Protein AF-A0A7X7GDT0-F1 (afdb_monomer_lite)

pLDDT: mean 80.82, std 12.81, range [45.88, 95.56]

Structure (mmCIF, N/CA/C/O backbone):
data_AF-A0A7X7GDT0-F1
#
_entry.id   AF-A0A7X7GDT0-F1
#
loop_
_atom_site.group_PDB
_atom_site.id
_atom_site.type_symbol
_atom_site.label_atom_id
_atom_site.label_alt_id
_atom_site.label_comp_id
_atom_site.label_asym_id
_atom_site.label_entity_id
_atom_site.label_seq_id
_atom_site.pdbx_PDB_ins_code
_atom_site.Cartn_x
_atom_site.Cartn_y
_atom_site.Cartn_z
_atom_site.occupancy
_atom_site.B_iso_or_equiv
_atom_site.auth_seq_id
_atom_site.auth_comp_id
_atom_site.auth_asym_id
_atom_site.auth_atom_id
_atom_site.pdbx_PDB_model_num
ATOM 1 N N . VAL A 1 1 ? -0.850 -17.687 -7.954 1.00 86.62 1 VAL A N 1
ATOM 2 C CA . VAL A 1 1 ? -0.469 -16.925 -6.737 1.00 86.62 1 VAL A CA 1
ATOM 3 C C . VAL A 1 1 ? -1.340 -15.689 -6.534 1.00 86.62 1 VAL A C 1
ATOM 5 O O . VAL A 1 1 ? -2.050 -15.657 -5.541 1.00 86.62 1 VAL A O 1
ATOM 8 N N . ILE A 1 2 ? -1.370 -14.729 -7.472 1.00 87.56 2 ILE A N 1
ATOM 9 C CA . ILE A 1 2 ? -2.139 -13.470 -7.330 1.00 87.56 2 ILE A CA 1
ATOM 10 C C . ILE A 1 2 ? -3.612 -13.713 -6.968 1.00 87.56 2 ILE A C 1
ATOM 12 O O . ILE A 1 2 ? -4.081 -13.168 -5.977 1.00 87.56 2 ILE A O 1
ATOM 16 N N . VAL A 1 3 ? -4.317 -14.586 -7.699 1.00 90.62 3 VAL A N 1
ATOM 17 C CA . VAL A 1 3 ? -5.735 -14.896 -7.420 1.00 90.62 3 VAL A CA 1
ATOM 18 C C . VAL A 1 3 ? -5.930 -15.427 -5.996 1.00 90.62 3 VAL A C 1
ATOM 20 O O . VAL A 1 3 ? -6.799 -14.948 -5.282 1.00 90.62 3 VAL A O 1
ATOM 23 N N . ILE A 1 4 ? -5.075 -16.353 -5.549 1.00 92.56 4 ILE A N 1
ATOM 24 C CA . ILE A 1 4 ? -5.137 -16.939 -4.200 1.00 92.56 4 ILE A CA 1
ATOM 25 C C . ILE A 1 4 ? -4.948 -15.855 -3.133 1.00 92.56 4 ILE A C 1
ATOM 27 O O . ILE A 1 4 ? -5.732 -15.780 -2.190 1.00 92.56 4 ILE A O 1
ATOM 31 N N . VAL A 1 5 ? -3.939 -14.993 -3.301 1.00 90.94 5 VAL A N 1
ATOM 32 C CA . VAL A 1 5 ? -3.661 -13.884 -2.376 1.00 90.94 5 VAL A CA 1
ATOM 33 C C . VAL A 1 5 ? -4.836 -12.907 -2.340 1.00 90.94 5 VAL A C 1
ATOM 35 O O . VAL A 1 5 ? -5.296 -12.551 -1.259 1.00 90.94 5 VAL A O 1
ATOM 38 N N . VAL A 1 6 ? -5.378 -12.521 -3.498 1.00 89.31 6 VAL A N 1
ATOM 39 C CA . VAL A 1 6 ? -6.534 -11.616 -3.588 1.00 89.31 6 VAL A CA 1
ATOM 40 C C . VAL A 1 6 ? -7.756 -12.214 -2.890 1.00 89.31 6 VAL A C 1
ATOM 42 O O . VAL A 1 6 ? -8.379 -11.534 -2.074 1.00 89.31 6 VAL A O 1
ATOM 45 N N . THR A 1 7 ? -8.080 -13.485 -3.138 1.00 90.38 7 THR A N 1
ATOM 46 C CA . THR A 1 7 ? -9.208 -14.163 -2.481 1.00 90.38 7 THR A CA 1
ATOM 47 C C . THR A 1 7 ? -9.008 -14.261 -0.968 1.00 90.38 7 THR A C 1
ATOM 49 O O . THR A 1 7 ? -9.941 -13.989 -0.209 1.00 90.38 7 THR A O 1
ATOM 52 N N . LEU A 1 8 ? -7.797 -14.596 -0.513 1.00 90.75 8 LEU A N 1
ATOM 53 C CA . LEU A 1 8 ? -7.464 -14.667 0.910 1.00 90.75 8 LEU A CA 1
ATOM 54 C C . LEU A 1 8 ? -7.631 -13.302 1.590 1.00 90.75 8 LEU A C 1
ATOM 56 O O . LEU A 1 8 ? -8.278 -13.206 2.634 1.00 90.75 8 LEU A O 1
ATOM 60 N N . VAL A 1 9 ? -7.108 -12.241 0.972 1.00 88.94 9 VAL A N 1
ATOM 61 C CA . VAL A 1 9 ? -7.220 -10.868 1.480 1.00 88.94 9 VAL A CA 1
ATOM 62 C C . VAL A 1 9 ? -8.678 -10.420 1.516 1.00 88.94 9 VAL A C 1
ATOM 64 O O . VAL A 1 9 ? -9.118 -9.889 2.533 1.00 88.94 9 VAL A O 1
ATOM 67 N N . MET A 1 10 ? -9.464 -10.681 0.468 1.00 88.25 10 MET A N 1
ATOM 68 C CA . MET A 1 10 ? -10.896 -10.360 0.473 1.00 88.25 10 MET A CA 1
ATOM 69 C C . MET A 1 10 ? -11.638 -11.076 1.604 1.00 88.25 10 MET A C 1
ATOM 71 O O . MET A 1 10 ? -12.451 -10.456 2.293 1.00 88.25 10 MET A O 1
ATOM 75 N N . ARG A 1 11 ? -11.335 -12.357 1.843 1.00 89.62 11 ARG A N 1
ATOM 76 C CA . ARG A 1 11 ? -11.939 -13.122 2.940 1.00 89.62 11 ARG A CA 1
ATOM 77 C C . ARG A 1 11 ? -11.555 -12.553 4.309 1.00 89.62 11 ARG A C 1
ATOM 79 O O . ARG A 1 11 ? -12.423 -12.433 5.170 1.00 89.62 11 ARG A O 1
ATOM 86 N N . LEU A 1 12 ? -10.297 -12.147 4.502 1.00 88.50 12 LEU A N 1
ATOM 87 C CA . LEU A 1 12 ? -9.840 -11.517 5.747 1.00 88.50 12 LEU A CA 1
ATOM 88 C C . LEU A 1 12 ? -10.460 -10.129 5.974 1.00 88.50 12 LEU A C 1
ATOM 90 O O . LEU A 1 12 ? -10.881 -9.819 7.091 1.00 88.50 12 LEU A O 1
ATOM 94 N N . LEU A 1 13 ? -10.556 -9.305 4.927 1.00 85.88 13 LEU A N 1
ATOM 95 C CA . LEU A 1 13 ? -11.115 -7.949 4.999 1.00 85.88 13 LEU A CA 1
ATOM 96 C C . LEU A 1 13 ? -12.635 -7.934 5.220 1.00 85.88 13 LEU A C 1
ATOM 98 O O . LEU A 1 13 ? -13.158 -7.008 5.853 1.00 85.88 13 LEU A O 1
ATOM 102 N N . ASN A 1 14 ? -13.342 -8.947 4.720 1.00 87.62 14 ASN A N 1
ATOM 103 C CA . ASN A 1 14 ? -14.774 -9.132 4.970 1.00 87.62 14 ASN A CA 1
ATOM 104 C C . ASN A 1 14 ? -15.058 -9.836 6.308 1.00 87.62 14 ASN A C 1
ATOM 106 O O . ASN A 1 14 ? -16.193 -9.820 6.774 1.00 87.62 14 ASN A O 1
ATOM 110 N N . GLY A 1 15 ? -14.037 -10.423 6.937 1.00 89.75 15 GLY A N 1
ATOM 111 C CA . GLY A 1 15 ? -14.130 -11.089 8.232 1.00 89.75 15 GLY A CA 1
ATOM 112 C C . GLY A 1 15 ? -14.035 -10.153 9.453 1.00 89.75 15 GLY A C 1
ATOM 113 O O . GLY A 1 15 ? -14.048 -8.922 9.322 1.00 89.75 15 GLY A O 1
ATOM 114 N N . PRO A 1 16 ? -13.900 -10.732 10.665 1.00 86.56 16 PRO A N 1
ATOM 115 C CA . PRO A 1 16 ? -13.872 -9.984 11.926 1.00 8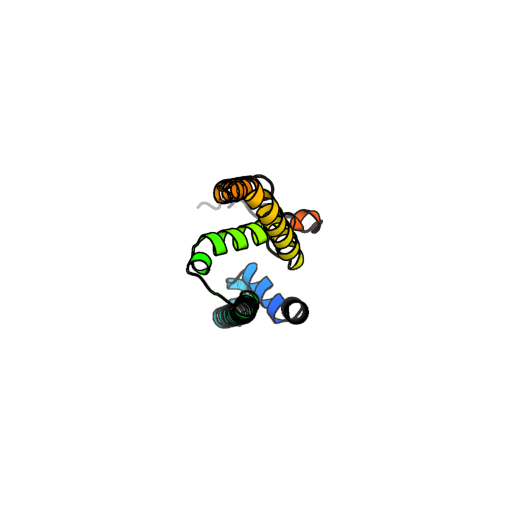6.56 16 PRO A CA 1
ATOM 116 C C . PRO A 1 16 ? -12.659 -9.052 12.048 1.00 86.56 16 PRO A C 1
ATOM 118 O O . PRO A 1 16 ? -12.804 -7.931 12.530 1.00 86.56 16 PRO A O 1
ATOM 121 N N . LEU A 1 17 ? -11.489 -9.461 11.542 1.00 87.12 17 LEU A N 1
ATOM 122 C CA . LEU A 1 17 ? -10.277 -8.631 11.535 1.00 87.12 17 LEU A CA 1
ATOM 123 C C . LEU A 1 17 ? -10.485 -7.335 10.743 1.00 87.12 17 LEU A C 1
ATOM 125 O O . LEU A 1 17 ? -10.164 -6.249 11.222 1.00 87.12 17 LEU A O 1
ATOM 129 N N . GLY A 1 18 ? -11.085 -7.420 9.553 1.00 86.62 18 GLY A N 1
ATOM 130 C CA . GLY A 1 18 ? -11.399 -6.235 8.758 1.00 86.62 18 GLY A CA 1
ATOM 131 C C . GLY A 1 18 ? -12.405 -5.305 9.443 1.00 86.62 18 GLY A C 1
ATOM 132 O O . GLY A 1 18 ? -12.265 -4.085 9.359 1.00 86.62 18 GLY A O 1
ATOM 133 N N . ALA A 1 19 ? -13.396 -5.853 10.154 1.00 88.00 19 ALA A N 1
ATOM 134 C CA . ALA A 1 19 ? -14.349 -5.054 10.926 1.00 88.00 19 ALA A CA 1
ATOM 135 C C . ALA A 1 19 ? -13.673 -4.320 12.097 1.00 88.00 19 ALA A C 1
ATOM 137 O O . ALA A 1 19 ? -13.894 -3.121 12.273 1.00 88.00 19 ALA A O 1
ATOM 138 N N . GLN A 1 20 ? -12.792 -5.002 12.833 1.00 90.12 20 GLN A N 1
ATOM 139 C CA . GLN A 1 20 ? -12.020 -4.420 13.935 1.00 90.12 20 GLN A CA 1
ATOM 140 C C . GLN A 1 20 ? -11.080 -3.308 13.447 1.00 90.12 20 GLN A C 1
ATOM 142 O O . GLN A 1 20 ? -11.036 -2.233 14.042 1.00 90.12 20 GLN A O 1
ATOM 147 N N . LEU A 1 21 ? -10.390 -3.505 12.319 1.00 88.88 21 LEU A N 1
ATOM 148 C CA . LEU A 1 21 ? -9.524 -2.479 11.724 1.00 88.88 21 LEU A CA 1
ATOM 149 C C . LEU A 1 21 ? -10.313 -1.253 11.242 1.00 88.88 21 LEU A C 1
ATOM 151 O O . LEU A 1 21 ? -9.868 -0.118 11.424 1.00 88.88 21 LEU A O 1
ATOM 155 N N . ARG A 1 22 ? -11.512 -1.454 10.676 1.00 89.25 22 ARG A N 1
ATOM 156 C CA . ARG A 1 22 ? -12.417 -0.346 10.326 1.00 89.25 22 ARG A CA 1
ATOM 157 C C . ARG A 1 22 ? -12.892 0.419 11.562 1.00 89.25 22 ARG A C 1
ATOM 159 O O . ARG A 1 22 ? -12.986 1.641 11.494 1.00 89.25 22 ARG A O 1
ATOM 166 N N . ALA A 1 23 ? -13.148 -0.270 12.674 1.00 88.31 23 ALA A N 1
ATOM 167 C CA . ALA A 1 23 ? -13.511 0.368 13.937 1.00 88.31 23 ALA A CA 1
ATOM 168 C C . ALA A 1 23 ? -12.346 1.196 14.512 1.00 88.31 23 ALA A C 1
ATOM 170 O O . ALA A 1 23 ? -12.549 2.351 14.884 1.00 88.31 23 ALA A O 1
ATOM 171 N N . ILE A 1 24 ? -11.116 0.658 14.493 1.00 89.88 24 ILE A N 1
ATOM 172 C CA . ILE A 1 24 ? -9.907 1.387 14.925 1.00 89.88 24 ILE A CA 1
ATOM 173 C C . ILE A 1 24 ? -9.714 2.657 14.090 1.00 89.88 24 ILE A C 1
ATOM 175 O O . ILE A 1 24 ? -9.396 3.707 14.641 1.00 89.88 24 ILE A O 1
ATOM 179 N N . ARG A 1 25 ? -9.955 2.583 12.773 1.00 86.44 25 ARG A N 1
ATOM 180 C CA . ARG A 1 25 ? -9.870 3.741 11.868 1.00 86.44 25 ARG A CA 1
ATOM 181 C C . ARG A 1 25 ? -10.853 4.866 12.229 1.00 86.44 25 ARG A C 1
ATOM 183 O O . ARG A 1 25 ? -10.564 6.013 11.913 1.00 86.44 25 ARG A O 1
ATOM 190 N N . GLN A 1 26 ? -12.006 4.567 12.832 1.00 90.06 26 GLN A N 1
ATOM 191 C CA . GLN A 1 26 ? -12.983 5.592 13.229 1.00 90.06 26 GLN A CA 1
ATOM 192 C C . GLN A 1 26 ? -12.610 6.265 14.551 1.00 90.06 26 GLN A C 1
ATOM 194 O O . GLN A 1 26 ? -12.677 7.483 14.661 1.00 90.06 26 GLN A O 1
ATOM 199 N N . SER A 1 27 ? -12.258 5.474 15.565 1.00 90.12 27 SER A N 1
ATOM 200 C CA . SER A 1 27 ? -11.791 5.990 16.849 1.00 90.12 27 SER A CA 1
ATOM 201 C C . SER A 1 27 ? -11.053 4.895 17.606 1.00 90.12 27 SER A C 1
ATOM 203 O O . SER A 1 27 ? -11.646 3.927 18.084 1.00 90.12 27 SER A O 1
ATOM 205 N N . GLU A 1 28 ? -9.745 5.073 17.752 1.00 89.19 28 GLU A N 1
ATOM 206 C CA . GLU A 1 28 ? -8.898 4.183 18.545 1.00 89.19 28 GLU A CA 1
ATOM 207 C C . GLU A 1 28 ? -9.304 4.183 20.024 1.00 89.19 28 GLU A C 1
ATOM 209 O O . GLU A 1 28 ? -9.346 3.122 20.651 1.00 89.19 28 GLU A O 1
ATOM 214 N N . LEU A 1 29 ? -9.686 5.350 20.557 1.00 86.81 29 LEU A N 1
ATOM 215 C CA . LEU A 1 29 ? -10.132 5.491 21.941 1.00 86.81 29 LEU A CA 1
ATOM 216 C C . LEU A 1 29 ? -11.383 4.642 22.210 1.00 86.81 29 LEU A C 1
ATOM 218 O O . LEU A 1 29 ? -11.406 3.883 23.174 1.00 86.81 29 LEU A O 1
ATOM 222 N N . ARG A 1 30 ? -12.375 4.683 21.307 1.00 87.31 30 ARG A N 1
ATOM 223 C CA . ARG A 1 30 ? -13.619 3.902 21.423 1.00 87.31 30 ARG A CA 1
ATOM 224 C C . ARG A 1 30 ? -13.361 2.395 21.442 1.00 87.31 30 ARG A C 1
ATOM 226 O O . ARG A 1 30 ? -13.961 1.677 22.236 1.00 87.31 30 ARG A O 1
ATOM 233 N N . VAL A 1 31 ? -12.467 1.911 20.580 1.00 89.56 31 VAL A N 1
ATOM 234 C CA . VAL A 1 31 ? -12.118 0.481 20.513 1.00 89.56 31 VAL A CA 1
ATOM 235 C C . VAL A 1 31 ? -11.364 0.036 21.766 1.00 89.56 31 VAL A C 1
ATOM 237 O O . VAL A 1 31 ? -11.616 -1.055 22.277 1.00 89.56 31 VAL A O 1
ATOM 240 N N . LYS A 1 32 ? -10.492 0.893 22.306 1.00 90.50 32 LYS A N 1
ATOM 241 C CA . LYS A 1 32 ? -9.776 0.622 23.558 1.00 90.50 32 LYS A CA 1
ATOM 242 C C . LYS A 1 32 ? -10.729 0.542 24.758 1.00 90.50 32 LYS A C 1
ATOM 244 O O . LYS A 1 32 ? -10.569 -0.347 25.588 1.00 90.50 32 LYS A O 1
ATOM 249 N N . SER A 1 33 ? -11.749 1.402 24.820 1.00 88.25 33 SER A N 1
ATOM 250 C CA . SER A 1 33 ? -12.782 1.369 25.871 1.00 88.25 33 SER A CA 1
ATOM 251 C C . SER A 1 33 ? -13.637 0.097 25.857 1.00 88.25 33 SER A C 1
ATOM 253 O O . SER A 1 33 ? -14.132 -0.312 26.900 1.00 88.25 33 SER A O 1
ATOM 255 N N . LEU A 1 34 ? -13.777 -0.560 24.702 1.00 88.56 34 LEU A N 1
ATOM 256 C CA . LEU A 1 34 ? -14.452 -1.859 24.557 1.00 88.56 34 LEU A CA 1
ATOM 257 C C . LEU A 1 34 ? -13.592 -3.051 25.031 1.00 88.56 34 LEU A C 1
ATOM 259 O O . LEU A 1 34 ? -14.027 -4.195 24.928 1.00 88.56 34 LEU A O 1
ATOM 263 N N . GLY A 1 35 ? -12.372 -2.805 25.522 1.00 88.44 35 GLY A N 1
ATOM 264 C CA . GLY A 1 35 ? -11.460 -3.841 26.017 1.00 88.44 35 GLY A CA 1
ATOM 265 C C . GLY A 1 35 ? -10.584 -4.490 24.940 1.00 88.44 35 GLY A C 1
ATOM 266 O O . GLY A 1 35 ? -9.863 -5.444 25.230 1.00 88.44 35 GLY A O 1
ATOM 267 N N . TYR A 1 36 ? -10.599 -3.987 23.701 1.00 88.88 36 TYR A N 1
ATOM 268 C CA . TYR A 1 36 ? -9.731 -4.507 22.644 1.00 88.88 36 TYR A CA 1
ATOM 269 C C . TYR A 1 36 ? -8.296 -3.994 22.774 1.00 88.88 36 TYR A C 1
ATOM 271 O O . TYR A 1 36 ? -8.036 -2.806 22.983 1.00 88.88 36 TYR A O 1
ATOM 279 N N . ASN A 1 37 ? -7.340 -4.892 22.539 1.00 90.81 37 ASN A N 1
ATOM 280 C CA . ASN A 1 37 ? -5.925 -4.555 22.500 1.00 90.81 37 ASN A CA 1
ATOM 281 C C . ASN A 1 37 ? -5.534 -4.006 21.112 1.00 90.81 37 ASN A C 1
ATOM 283 O O . ASN A 1 37 ? -5.150 -4.746 20.203 1.00 90.81 37 ASN A O 1
ATOM 287 N N . VAL A 1 38 ? -5.666 -2.686 20.942 1.00 90.62 38 VAL A N 1
ATOM 288 C CA . VAL A 1 38 ? -5.382 -1.978 19.681 1.00 90.62 38 VAL A CA 1
ATOM 289 C C . VAL A 1 38 ? -3.963 -2.208 19.129 1.00 90.62 38 VAL A C 1
ATOM 291 O O . VAL A 1 38 ? -3.854 -2.473 17.928 1.00 90.62 38 VAL A O 1
ATOM 294 N N . PRO A 1 39 ? -2.869 -2.142 19.918 1.00 91.94 39 PRO A N 1
ATOM 295 C CA . PRO A 1 39 ? -1.531 -2.349 19.364 1.00 91.94 39 PRO A CA 1
ATOM 296 C C . PRO A 1 39 ? -1.330 -3.766 18.813 1.00 91.94 39 PRO A C 1
ATOM 298 O O . PRO A 1 39 ? -0.718 -3.914 17.758 1.00 91.94 39 PRO A O 1
ATOM 301 N N . LEU A 1 40 ? -1.914 -4.792 19.440 1.00 90.88 40 LEU A N 1
ATOM 302 C CA . LEU A 1 40 ? -1.892 -6.168 18.923 1.00 90.88 40 LEU A CA 1
ATOM 303 C C . LEU A 1 40 ? -2.637 -6.293 17.586 1.00 90.88 40 LEU A C 1
ATOM 305 O O . LEU A 1 40 ? -2.146 -6.935 16.657 1.00 90.88 40 LEU A O 1
ATOM 309 N N . LEU A 1 41 ? -3.784 -5.621 17.451 1.00 91.62 41 LEU A N 1
ATOM 310 C CA . LEU A 1 41 ? -4.536 -5.570 16.193 1.00 91.62 41 LEU A CA 1
ATOM 311 C C . LEU A 1 41 ? -3.732 -4.886 15.079 1.00 91.62 41 LEU A C 1
ATOM 313 O O . LEU A 1 41 ? -3.628 -5.430 13.978 1.00 91.62 41 LEU A O 1
ATOM 317 N N . LYS A 1 42 ? -3.097 -3.744 15.367 1.00 92.44 42 LYS A N 1
ATOM 318 C CA . LYS A 1 42 ? -2.216 -3.048 14.413 1.00 92.44 42 LYS A CA 1
ATOM 319 C C . LYS A 1 42 ? -1.004 -3.901 14.029 1.00 92.44 42 LYS A C 1
ATOM 321 O O . LYS A 1 42 ? -0.677 -3.986 12.847 1.00 92.44 42 LYS A O 1
ATOM 326 N N . PHE A 1 43 ? -0.383 -4.577 14.995 1.00 94.50 43 PHE A N 1
ATOM 327 C CA . PHE A 1 43 ? 0.738 -5.481 14.742 1.00 94.50 43 PHE A CA 1
ATOM 328 C C . PHE A 1 43 ? 0.329 -6.650 13.839 1.00 94.50 43 PHE A C 1
ATOM 330 O O . PHE A 1 43 ? 1.013 -6.935 12.861 1.00 94.50 43 PHE A O 1
ATOM 337 N N . SER A 1 44 ? -0.828 -7.272 14.088 1.00 92.69 44 SER A N 1
ATOM 338 C CA . SER A 1 44 ? -1.334 -8.351 13.228 1.00 92.69 44 SER A CA 1
ATOM 339 C C . SER A 1 44 ? -1.565 -7.889 11.781 1.00 92.69 44 SER A C 1
ATOM 341 O O . SER A 1 44 ? -1.195 -8.591 10.839 1.00 92.69 44 SER A O 1
ATOM 343 N N . ALA A 1 45 ? -2.097 -6.676 11.591 1.00 92.12 45 ALA A N 1
ATOM 344 C CA . ALA A 1 45 ? -2.291 -6.085 10.269 1.00 92.12 45 ALA A CA 1
ATOM 345 C C . ALA A 1 45 ? -0.957 -5.782 9.569 1.00 92.12 45 ALA A C 1
ATOM 347 O O . ALA A 1 45 ? -0.833 -5.986 8.358 1.00 92.12 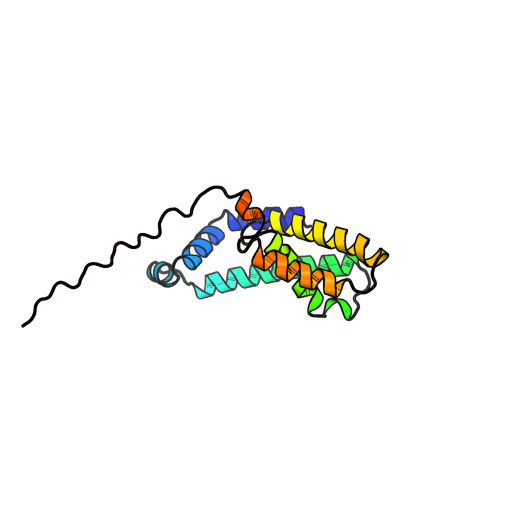45 ALA A O 1
ATOM 348 N N . PHE A 1 46 ? 0.050 -5.341 10.325 1.00 94.50 46 PHE A N 1
ATOM 349 C CA . PHE A 1 46 ? 1.401 -5.124 9.818 1.00 94.50 46 PHE A CA 1
ATOM 350 C C . PHE A 1 46 ? 2.055 -6.435 9.362 1.00 94.50 46 PHE A C 1
ATOM 352 O O . PHE A 1 46 ? 2.505 -6.521 8.221 1.00 94.50 46 PHE A O 1
ATOM 359 N N . VAL A 1 47 ? 2.035 -7.476 10.202 1.00 95.56 47 VAL A N 1
ATOM 360 C CA . VAL A 1 47 ? 2.587 -8.805 9.878 1.00 95.56 47 VAL A CA 1
ATOM 361 C C . VAL A 1 47 ? 1.918 -9.392 8.636 1.00 95.56 47 VAL A C 1
ATOM 363 O O . VAL A 1 47 ? 2.601 -9.887 7.741 1.00 95.56 47 VAL A O 1
ATOM 366 N N . LEU A 1 48 ? 0.591 -9.288 8.537 1.00 92.81 48 LEU A N 1
ATOM 367 C CA . LEU A 1 48 ? -0.152 -9.761 7.371 1.00 92.81 48 LEU A CA 1
ATOM 368 C C . LEU A 1 48 ? 0.249 -9.012 6.092 1.00 92.81 48 LEU A C 1
ATOM 370 O O . LEU A 1 48 ? 0.428 -9.629 5.044 1.00 92.81 48 LEU A O 1
ATOM 374 N N . SER A 1 49 ? 0.414 -7.691 6.178 1.00 91.69 49 SER A N 1
ATOM 375 C CA . SER A 1 49 ? 0.836 -6.868 5.040 1.00 91.69 49 SER A CA 1
ATOM 376 C C . SER A 1 49 ? 2.256 -7.229 4.598 1.00 91.69 49 SER A C 1
ATOM 378 O O . SER A 1 49 ? 2.491 -7.444 3.410 1.00 91.69 49 SER A O 1
ATOM 380 N N . ALA A 1 50 ? 3.182 -7.380 5.549 1.00 94.31 50 ALA A N 1
ATOM 381 C CA . ALA A 1 50 ? 4.555 -7.797 5.281 1.00 94.31 50 ALA A CA 1
ATOM 382 C C . ALA A 1 50 ? 4.620 -9.195 4.646 1.00 94.31 50 ALA A C 1
ATOM 384 O O . ALA A 1 50 ? 5.371 -9.402 3.696 1.00 94.31 50 ALA A O 1
ATOM 385 N N . PHE A 1 51 ? 3.789 -10.135 5.107 1.00 94.50 51 PHE A N 1
ATOM 386 C CA . PHE A 1 51 ? 3.687 -11.470 4.518 1.00 94.50 51 PHE A CA 1
ATOM 387 C C . PHE A 1 51 ? 3.246 -11.414 3.048 1.00 94.50 51 PHE A C 1
ATOM 389 O O . PHE A 1 51 ? 3.878 -12.025 2.188 1.00 94.50 51 PHE A O 1
ATOM 396 N N . ILE A 1 52 ? 2.203 -10.636 2.737 1.00 92.06 52 ILE A N 1
ATOM 397 C CA . ILE A 1 52 ? 1.702 -10.479 1.362 1.00 92.06 52 ILE A CA 1
ATOM 398 C C . ILE A 1 52 ? 2.765 -9.841 0.459 1.00 92.06 52 ILE A C 1
ATOM 400 O O . ILE A 1 52 ? 2.989 -10.319 -0.655 1.00 92.06 52 ILE A O 1
ATOM 404 N N . VAL A 1 53 ? 3.442 -8.795 0.939 1.00 91.12 53 VAL A N 1
ATOM 405 C CA . VAL A 1 53 ? 4.528 -8.130 0.201 1.00 91.12 53 VAL A CA 1
ATOM 406 C C . VAL A 1 53 ? 5.707 -9.080 -0.017 1.00 91.12 53 VAL A C 1
ATOM 408 O O . VAL A 1 53 ? 6.252 -9.119 -1.117 1.00 91.12 53 VAL A O 1
ATOM 411 N N . GLY A 1 54 ? 6.064 -9.900 0.974 1.00 92.12 54 GLY A N 1
ATOM 412 C CA . GLY A 1 54 ? 7.117 -10.910 0.845 1.00 92.12 54 GLY A CA 1
ATOM 413 C C . GLY A 1 54 ? 6.805 -11.959 -0.225 1.00 92.12 54 GLY A C 1
ATOM 414 O O . GLY A 1 54 ? 7.663 -12.269 -1.050 1.00 92.12 54 GLY A O 1
ATOM 415 N N . VAL A 1 55 ? 5.560 -12.448 -0.274 1.00 93.31 55 VAL A N 1
ATOM 416 C CA . VAL A 1 55 ? 5.092 -13.367 -1.330 1.00 93.31 55 VAL A CA 1
ATOM 417 C C . VAL A 1 55 ? 5.107 -12.695 -2.708 1.00 93.31 55 VAL A C 1
ATOM 419 O O . VAL A 1 55 ? 5.455 -13.329 -3.702 1.00 93.31 55 VAL A O 1
ATOM 422 N N . ALA A 1 56 ? 4.744 -11.413 -2.790 1.00 89.56 56 ALA A N 1
ATOM 423 C CA . ALA A 1 56 ? 4.808 -10.662 -4.041 1.00 89.56 56 ALA A CA 1
ATOM 424 C C . ALA A 1 56 ? 6.259 -10.461 -4.519 1.00 89.56 56 ALA A C 1
ATOM 426 O O . ALA A 1 56 ? 6.544 -10.646 -5.700 1.00 89.56 56 ALA A O 1
ATOM 427 N N . GLY A 1 57 ? 7.177 -10.135 -3.605 1.00 87.88 57 GLY A N 1
ATOM 428 C CA . GLY A 1 57 ? 8.594 -9.936 -3.906 1.00 87.88 57 GLY A CA 1
ATOM 429 C C . GLY A 1 57 ? 9.305 -11.218 -4.339 1.00 87.88 57 GLY A C 1
ATOM 430 O O . GLY A 1 57 ? 10.053 -11.195 -5.314 1.00 87.88 57 GLY A O 1
ATOM 431 N N . SER A 1 58 ? 9.036 -12.354 -3.683 1.00 90.06 58 SER A N 1
ATOM 432 C CA . SER A 1 58 ? 9.610 -13.643 -4.096 1.00 90.06 58 SER A CA 1
ATOM 433 C C . SER A 1 58 ? 9.117 -14.073 -5.481 1.00 90.06 58 SER A C 1
ATOM 435 O O . SER A 1 58 ? 9.896 -14.588 -6.287 1.00 90.06 58 SER A O 1
ATOM 437 N N . LEU A 1 59 ? 7.847 -13.797 -5.796 1.00 90.00 59 LEU A N 1
ATOM 438 C CA . LEU A 1 59 ? 7.293 -14.024 -7.127 1.00 90.00 59 LEU A CA 1
ATOM 439 C C . LEU A 1 59 ? 7.957 -13.122 -8.176 1.00 90.00 59 LEU A C 1
ATOM 441 O O . LEU A 1 59 ? 8.342 -13.620 -9.229 1.00 90.00 59 LEU A O 1
ATOM 445 N N . ALA A 1 60 ? 8.133 -11.830 -7.883 1.00 85.19 60 ALA A N 1
ATOM 446 C CA . ALA A 1 60 ? 8.809 -10.894 -8.783 1.00 85.19 60 ALA A CA 1
ATOM 447 C C . ALA A 1 60 ? 10.262 -11.316 -9.065 1.00 85.19 60 ALA A C 1
ATOM 449 O O . ALA A 1 60 ? 10.668 -11.374 -10.221 1.00 85.19 60 ALA A O 1
ATOM 450 N N . ALA A 1 61 ? 11.013 -11.708 -8.031 1.00 87.62 61 ALA A N 1
ATOM 451 C CA . ALA A 1 61 ? 12.385 -12.196 -8.181 1.00 87.62 61 ALA A CA 1
ATOM 452 C C . ALA A 1 61 ? 12.471 -13.476 -9.033 1.00 87.62 61 ALA A C 1
ATOM 454 O O . ALA A 1 61 ? 13.412 -13.648 -9.804 1.00 87.62 61 ALA A O 1
ATOM 455 N N . THR A 1 62 ? 11.475 -14.361 -8.920 1.00 88.81 62 THR A N 1
ATOM 456 C CA . THR A 1 62 ? 11.402 -15.584 -9.734 1.00 88.81 62 THR A CA 1
ATOM 457 C C . THR A 1 62 ? 11.097 -15.272 -11.203 1.00 88.81 62 THR A C 1
ATOM 459 O O . THR A 1 62 ? 11.595 -15.969 -12.084 1.00 88.81 62 THR A O 1
ATOM 462 N N . LEU A 1 63 ? 10.291 -14.238 -11.471 1.00 85.50 63 LEU A N 1
ATOM 463 C CA . LEU A 1 63 ? 9.900 -13.838 -12.825 1.00 85.50 63 LEU A CA 1
ATOM 464 C C . LEU A 1 63 ? 11.025 -13.127 -13.579 1.00 85.50 63 LEU A C 1
ATOM 466 O O . LEU A 1 63 ? 11.275 -13.468 -14.729 1.00 85.50 63 LEU A O 1
ATOM 470 N N . ASP A 1 64 ? 11.699 -12.168 -12.943 1.00 83.06 64 ASP A N 1
ATOM 471 C CA . ASP A 1 64 ? 12.732 -11.377 -13.622 1.00 83.06 64 ASP A CA 1
ATOM 472 C C . ASP A 1 64 ? 14.066 -12.126 -13.767 1.00 83.06 64 ASP A C 1
ATOM 474 O O . ASP A 1 64 ? 14.898 -11.717 -14.573 1.00 83.06 64 ASP A O 1
ATOM 478 N N . GLN A 1 65 ? 14.286 -13.217 -13.013 1.00 81.69 65 GLN A N 1
ATOM 479 C CA . GLN A 1 65 ? 15.511 -14.051 -12.966 1.00 81.69 65 GLN A CA 1
ATOM 480 C C . GLN A 1 65 ? 16.830 -13.297 -12.682 1.00 81.69 65 GLN A C 1
ATOM 482 O O . GLN A 1 65 ? 17.859 -13.917 -12.415 1.00 81.69 65 GLN A O 1
ATOM 487 N N . PHE A 1 66 ? 16.805 -11.967 -12.694 1.00 79.19 66 PHE A N 1
ATOM 488 C CA . PHE A 1 66 ? 17.915 -11.060 -12.501 1.00 79.19 66 PHE A CA 1
ATOM 489 C C . PHE A 1 66 ? 17.433 -9.842 -11.712 1.00 79.19 66 PHE A C 1
ATOM 491 O O . PHE A 1 66 ? 16.554 -9.101 -12.145 1.00 79.19 66 PHE A O 1
ATOM 498 N N . VAL A 1 67 ? 18.036 -9.612 -10.547 1.00 77.38 67 VAL A N 1
ATOM 499 C CA .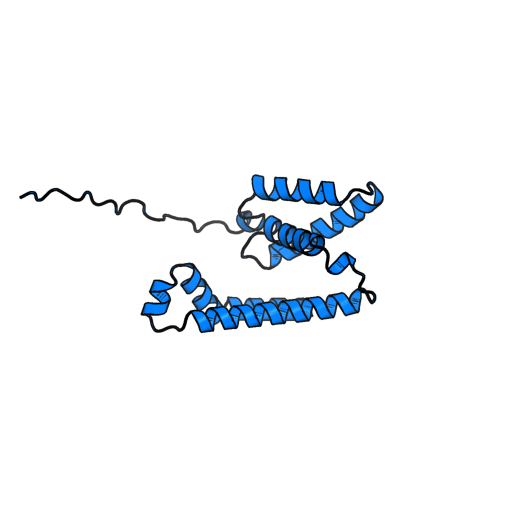 VAL A 1 67 ? 17.703 -8.477 -9.682 1.00 77.38 67 VAL A CA 1
ATOM 500 C C . VAL A 1 67 ? 18.852 -7.474 -9.736 1.00 77.38 67 VAL A C 1
ATOM 502 O O . VAL A 1 67 ? 19.908 -7.685 -9.147 1.00 77.38 67 VAL A O 1
ATOM 505 N N . GLY A 1 68 ? 18.656 -6.380 -10.471 1.00 78.81 68 GLY A N 1
ATOM 506 C CA . GLY A 1 68 ? 19.599 -5.259 -10.526 1.00 78.81 68 GLY A CA 1
ATOM 507 C C . GLY A 1 68 ? 19.380 -4.224 -9.413 1.00 78.81 68 GLY A C 1
ATOM 508 O O . GLY A 1 68 ? 18.337 -4.177 -8.767 1.00 78.81 68 GLY A O 1
ATOM 509 N N . VAL A 1 69 ? 20.328 -3.299 -9.232 1.00 78.56 69 VAL A N 1
ATOM 510 C CA . VAL A 1 69 ? 20.209 -2.195 -8.248 1.00 78.56 69 VAL A CA 1
ATOM 511 C C . VAL A 1 69 ? 18.960 -1.329 -8.488 1.00 78.56 69 VAL A C 1
ATOM 513 O O . VAL A 1 69 ? 18.421 -0.741 -7.557 1.00 78.56 69 VAL A O 1
ATOM 516 N N . ASN A 1 70 ? 18.441 -1.321 -9.719 1.00 75.12 70 ASN A N 1
ATOM 517 C CA . ASN A 1 70 ? 17.249 -0.576 -10.125 1.00 75.12 70 ASN A CA 1
ATOM 518 C C . ASN A 1 70 ? 15.975 -0.932 -9.328 1.00 75.12 70 ASN A C 1
ATOM 520 O O . ASN A 1 70 ? 15.095 -0.082 -9.217 1.00 75.12 70 ASN A O 1
ATOM 524 N N . TYR A 1 71 ? 15.878 -2.131 -8.735 1.00 75.06 71 TYR A N 1
ATOM 525 C CA . TYR A 1 71 ? 14.717 -2.535 -7.918 1.00 75.06 71 TYR A CA 1
ATOM 526 C C . TYR A 1 71 ? 14.708 -1.914 -6.514 1.00 75.06 71 TYR A C 1
ATOM 528 O O . TYR A 1 71 ? 13.656 -1.836 -5.884 1.00 75.06 71 TYR A O 1
ATOM 536 N N . VAL A 1 72 ? 15.865 -1.463 -6.017 1.00 79.50 72 VAL A N 1
ATOM 537 C CA . VAL A 1 72 ? 16.016 -0.870 -4.672 1.00 79.50 72 VAL A CA 1
ATOM 538 C C . VAL A 1 72 ? 15.925 0.662 -4.726 1.00 79.50 72 VAL A C 1
ATOM 540 O O . VAL A 1 72 ? 15.936 1.347 -3.705 1.00 79.50 72 VAL A O 1
ATOM 543 N N . VAL A 1 73 ? 15.808 1.227 -5.929 1.00 84.50 73 VAL A N 1
ATOM 544 C CA . VAL A 1 73 ? 15.672 2.669 -6.125 1.00 84.50 73 VAL A CA 1
ATOM 545 C C . VAL A 1 73 ? 14.258 3.110 -5.744 1.00 84.50 73 VAL A C 1
ATOM 547 O O . VAL A 1 73 ? 13.268 2.442 -6.043 1.00 84.50 73 VAL A O 1
ATOM 550 N N . TRP A 1 74 ? 14.155 4.290 -5.128 1.00 83.94 74 TRP A N 1
ATOM 551 C CA . TRP A 1 74 ? 12.901 4.918 -4.687 1.00 83.94 74 TRP A CA 1
ATOM 552 C C . TRP A 1 74 ? 11.815 5.011 -5.774 1.00 83.94 74 TRP A C 1
ATOM 554 O O . TRP A 1 74 ? 10.629 5.120 -5.467 1.00 83.94 74 TRP A O 1
ATOM 564 N N . THR A 1 75 ? 12.204 4.949 -7.047 1.00 83.88 75 THR A N 1
ATOM 565 C CA . THR A 1 75 ? 11.306 4.986 -8.203 1.00 83.88 75 THR A CA 1
ATOM 566 C C . THR A 1 75 ? 10.331 3.820 -8.233 1.00 83.88 75 THR A C 1
ATOM 568 O O . THR A 1 75 ? 9.179 4.019 -8.601 1.00 83.88 75 THR A O 1
ATOM 571 N N . MET A 1 76 ? 10.753 2.633 -7.787 1.00 85.06 76 MET A N 1
ATOM 572 C CA . MET A 1 76 ? 9.875 1.465 -7.664 1.00 85.06 76 MET A CA 1
ATOM 573 C C . MET A 1 76 ? 8.721 1.766 -6.694 1.00 85.06 76 MET A C 1
ATOM 575 O O . MET A 1 76 ? 7.551 1.542 -7.002 1.00 85.06 76 MET A O 1
ATOM 579 N N . SER A 1 77 ? 9.043 2.360 -5.543 1.00 88.75 77 SER A N 1
ATOM 580 C CA . SER A 1 77 ? 8.052 2.776 -4.549 1.00 88.75 77 SER A CA 1
ATOM 581 C C . SER A 1 77 ? 7.132 3.877 -5.084 1.00 88.75 77 SER A C 1
ATOM 583 O O . SER A 1 77 ? 5.936 3.854 -4.805 1.00 88.75 77 SER A O 1
ATOM 585 N N . ALA A 1 78 ? 7.659 4.814 -5.881 1.00 88.88 78 ALA A N 1
ATOM 586 C CA . ALA A 1 78 ? 6.863 5.867 -6.513 1.00 88.88 78 ALA A CA 1
ATOM 587 C C . ALA A 1 78 ? 5.873 5.307 -7.549 1.00 88.88 78 ALA A C 1
ATOM 589 O O . ALA A 1 78 ? 4.719 5.728 -7.573 1.00 88.88 78 ALA A O 1
ATOM 590 N N . GLU A 1 79 ? 6.289 4.328 -8.359 1.00 88.19 79 GLU A N 1
ATOM 591 C CA . GLU A 1 79 ? 5.409 3.608 -9.290 1.00 88.19 79 GLU A CA 1
ATOM 592 C C . GLU A 1 79 ? 4.270 2.895 -8.549 1.00 88.19 79 GLU A C 1
ATOM 594 O O . GLU A 1 79 ? 3.101 3.035 -8.921 1.00 88.19 79 GLU A O 1
ATOM 599 N N . MET A 1 80 ? 4.588 2.186 -7.461 1.00 88.69 80 MET A N 1
ATOM 600 C CA . MET A 1 80 ? 3.586 1.509 -6.628 1.00 88.69 80 MET A CA 1
ATOM 601 C C . MET A 1 80 ? 2.620 2.500 -5.969 1.00 88.69 80 MET A C 1
ATOM 603 O O . MET A 1 80 ? 1.404 2.286 -5.967 1.00 88.69 80 MET A O 1
ATOM 607 N N . LEU A 1 81 ? 3.142 3.608 -5.440 1.00 88.62 81 LEU A N 1
ATOM 608 C CA . LEU A 1 81 ? 2.329 4.654 -4.830 1.00 88.62 81 LEU A CA 1
ATOM 609 C C . LEU A 1 81 ? 1.401 5.294 -5.864 1.00 88.62 81 LEU A C 1
ATOM 611 O O . LEU A 1 81 ? 0.209 5.428 -5.604 1.00 88.62 81 LEU A O 1
ATOM 615 N N . LEU A 1 82 ? 1.906 5.593 -7.061 1.00 89.75 82 LEU A N 1
ATOM 616 C CA . LEU A 1 82 ? 1.102 6.145 -8.146 1.00 89.75 82 LEU A CA 1
ATOM 617 C C . LEU A 1 82 ? -0.018 5.190 -8.566 1.00 89.75 82 LEU A C 1
ATOM 619 O O . LEU A 1 82 ? -1.167 5.613 -8.683 1.00 89.75 82 LEU A O 1
ATOM 623 N N . ALA A 1 83 ? 0.285 3.900 -8.729 1.00 89.19 83 ALA A N 1
ATOM 624 C CA . ALA A 1 83 ? -0.718 2.888 -9.050 1.00 89.19 83 ALA A CA 1
ATOM 625 C C . ALA A 1 83 ? -1.817 2.816 -7.979 1.00 89.19 83 ALA A C 1
ATOM 627 O O . ALA A 1 83 ? -3.005 2.769 -8.302 1.00 89.19 83 ALA A O 1
ATOM 628 N N . THR A 1 84 ? -1.446 2.855 -6.697 1.00 87.00 84 THR A N 1
ATOM 629 C CA . THR A 1 84 ? -2.428 2.827 -5.602 1.00 87.00 84 THR A CA 1
ATOM 630 C C . THR A 1 84 ? -3.239 4.116 -5.487 1.00 87.00 84 THR A C 1
ATOM 632 O O . THR A 1 84 ? -4.439 4.054 -5.223 1.00 87.00 84 THR A O 1
ATOM 635 N N . MET A 1 85 ? -2.623 5.270 -5.741 1.00 86.12 85 MET A N 1
ATOM 636 C CA . MET A 1 85 ? -3.281 6.573 -5.695 1.00 86.12 85 MET A CA 1
ATOM 637 C C . MET A 1 85 ? -4.271 6.749 -6.847 1.00 86.12 85 MET A C 1
ATOM 639 O O . MET A 1 85 ? -5.441 7.043 -6.613 1.00 86.12 85 MET A O 1
ATOM 643 N N . VAL A 1 86 ? -3.834 6.484 -8.082 1.00 86.56 86 VAL A N 1
ATOM 644 C CA . VAL A 1 86 ? -4.693 6.515 -9.275 1.00 86.56 86 VAL A CA 1
ATOM 645 C C . VAL A 1 86 ? -5.806 5.476 -9.149 1.00 86.56 86 VAL A C 1
ATOM 647 O O . VAL A 1 86 ? -6.964 5.766 -9.437 1.00 86.56 86 VAL A O 1
ATOM 650 N N . GLY A 1 87 ? -5.480 4.278 -8.659 1.00 82.62 87 GLY A N 1
ATOM 651 C CA . GLY A 1 87 ? -6.449 3.216 -8.415 1.00 82.62 87 GLY A CA 1
ATOM 652 C C . GLY A 1 87 ? -7.471 3.536 -7.318 1.00 82.62 87 GLY A C 1
ATOM 653 O O . GLY A 1 87 ? -8.615 3.099 -7.416 1.00 82.62 87 GLY A O 1
ATOM 654 N N . GLY A 1 88 ? -7.096 4.322 -6.308 1.00 81.81 88 GLY A N 1
ATOM 655 C CA . GLY A 1 88 ? -7.935 4.740 -5.184 1.00 81.81 88 GLY A CA 1
ATOM 656 C C . GLY A 1 88 ? -7.730 3.929 -3.901 1.00 81.81 88 GLY A C 1
ATOM 657 O O . GLY A 1 88 ? -7.688 2.693 -3.892 1.00 81.81 88 GLY A O 1
ATOM 658 N N . VAL A 1 89 ? -7.659 4.651 -2.778 1.00 69.06 89 VAL A N 1
ATOM 659 C CA . VAL A 1 89 ? -7.404 4.113 -1.433 1.00 69.06 89 VAL A CA 1
ATOM 660 C C . VAL A 1 89 ? -8.637 3.392 -0.880 1.00 69.06 89 VAL A C 1
ATOM 662 O O . VAL A 1 89 ? -9.605 4.001 -0.427 1.00 69.06 89 VAL A O 1
ATOM 665 N N . GLY A 1 90 ? -8.593 2.057 -0.878 1.00 70.75 90 GLY A N 1
ATOM 666 C CA . GLY A 1 90 ? -9.627 1.211 -0.267 1.00 70.75 90 GLY A CA 1
ATOM 667 C C . GLY A 1 90 ? -10.343 0.258 -1.221 1.00 70.75 90 GLY A C 1
ATOM 668 O O . GLY A 1 90 ? -11.312 -0.381 -0.806 1.00 70.75 90 GLY A O 1
ATOM 669 N N . THR A 1 91 ? -9.875 0.126 -2.464 1.00 77.31 91 THR A N 1
ATOM 670 C CA . THR A 1 91 ? -10.271 -0.980 -3.345 1.00 77.31 91 THR A CA 1
ATOM 671 C C . THR A 1 91 ? -9.070 -1.841 -3.700 1.00 77.31 91 THR A C 1
ATOM 673 O O . THR A 1 91 ? -7.964 -1.333 -3.847 1.00 77.31 91 THR A O 1
ATOM 676 N N . LEU A 1 92 ? -9.283 -3.154 -3.826 1.00 77.31 92 LEU A N 1
ATOM 677 C CA . LEU A 1 92 ? -8.236 -4.049 -4.319 1.00 77.31 92 LEU A CA 1
ATOM 678 C C . LEU A 1 92 ? -8.064 -3.906 -5.834 1.00 77.31 92 LEU A C 1
ATOM 680 O O . LEU A 1 92 ? -6.942 -3.876 -6.310 1.00 77.31 92 LEU A O 1
ATOM 684 N N . TRP A 1 93 ? -9.162 -3.792 -6.586 1.00 83.19 93 TRP A N 1
ATOM 685 C CA . TRP A 1 93 ? -9.134 -3.803 -8.053 1.00 83.19 93 TRP A CA 1
ATOM 686 C C . TRP A 1 93 ? -8.563 -2.530 -8.685 1.00 83.19 93 TRP A C 1
ATOM 688 O O . TRP A 1 93 ? -7.915 -2.620 -9.725 1.00 83.19 93 TRP A O 1
ATOM 698 N N . GLY A 1 94 ? -8.767 -1.365 -8.061 1.00 84.62 94 GLY A N 1
ATOM 699 C CA . GLY A 1 94 ? -8.280 -0.086 -8.580 1.00 84.62 94 GLY A CA 1
ATOM 700 C C . GLY A 1 94 ? -6.765 -0.076 -8.813 1.00 84.62 94 GLY A C 1
ATOM 701 O O . GLY A 1 94 ? -6.337 0.178 -9.938 1.00 84.62 94 GLY A O 1
ATOM 702 N N . PRO A 1 95 ? -5.944 -0.416 -7.801 1.00 88.31 95 PRO A N 1
ATOM 703 C CA . PRO A 1 95 ? -4.493 -0.497 -7.950 1.00 88.31 95 PRO A CA 1
ATOM 704 C C . PRO A 1 95 ? -4.014 -1.507 -9.000 1.00 88.31 95 PRO A C 1
ATOM 706 O O . PRO A 1 95 ? -3.030 -1.237 -9.682 1.00 88.31 95 PRO A O 1
ATOM 709 N N . PHE A 1 96 ? -4.702 -2.643 -9.179 1.00 88.50 96 PHE A N 1
ATOM 710 C CA . PHE A 1 96 ? -4.355 -3.606 -10.236 1.00 88.50 96 PHE A CA 1
ATOM 711 C C . PHE A 1 96 ? -4.565 -3.011 -11.632 1.00 88.50 96 PHE A C 1
ATOM 713 O O . PHE A 1 96 ? -3.673 -3.098 -12.475 1.00 88.50 96 PHE A O 1
ATOM 720 N N . ALA A 1 97 ? -5.718 -2.379 -11.872 1.00 88.88 97 ALA A N 1
ATOM 721 C CA . ALA A 1 97 ? -6.021 -1.754 -13.158 1.00 88.88 97 ALA A CA 1
ATOM 722 C C . ALA A 1 97 ? -5.088 -0.567 -13.449 1.00 88.88 97 ALA A C 1
ATOM 724 O O . ALA A 1 97 ? -4.545 -0.460 -14.548 1.00 88.88 97 ALA A O 1
ATOM 725 N N . ALA A 1 98 ? -4.851 0.290 -12.452 1.00 88.00 98 ALA A N 1
ATOM 726 C CA . ALA A 1 98 ? -3.941 1.424 -12.576 1.00 88.00 98 ALA A CA 1
ATOM 727 C C . ALA A 1 98 ? -2.489 0.974 -12.794 1.00 88.00 98 ALA A C 1
ATOM 729 O O . ALA A 1 98 ? -1.818 1.503 -13.673 1.00 88.00 98 ALA A O 1
ATOM 730 N N . GLY A 1 99 ? -2.014 -0.033 -12.056 1.00 90.31 99 GLY A N 1
ATOM 731 C CA . GLY A 1 99 ? -0.677 -0.599 -12.242 1.00 90.31 99 GLY A CA 1
ATOM 732 C C . GLY A 1 99 ? -0.481 -1.174 -13.644 1.00 90.31 99 GLY A C 1
ATOM 733 O O . GLY A 1 99 ? 0.538 -0.904 -14.275 1.00 90.31 99 GLY A O 1
ATOM 734 N N . PHE A 1 100 ? -1.482 -1.886 -14.171 1.00 90.31 100 PHE A N 1
ATOM 735 C CA . PHE A 1 100 ? -1.455 -2.379 -15.549 1.00 90.31 100 PHE A CA 1
ATOM 736 C C . PHE A 1 100 ? -1.409 -1.234 -16.569 1.00 90.31 100 PHE A C 1
ATOM 738 O O . PHE A 1 100 ? -0.587 -1.262 -17.481 1.00 90.31 100 PHE A O 1
ATOM 745 N N . ALA A 1 101 ? -2.235 -0.198 -16.393 1.00 89.81 101 ALA A N 1
ATOM 746 C CA . ALA A 1 101 ? -2.228 0.973 -17.267 1.00 89.81 101 ALA A CA 1
ATOM 747 C C . ALA A 1 101 ? -0.878 1.710 -17.232 1.00 89.81 101 ALA A C 1
ATOM 749 O O . ALA A 1 101 ? -0.323 2.019 -18.281 1.00 89.81 101 ALA A O 1
ATOM 750 N N . ILE A 1 102 ? -0.309 1.938 -16.045 1.00 89.00 102 ILE A N 1
ATOM 751 C CA . ILE A 1 102 ? 0.998 2.590 -15.884 1.00 89.00 102 ILE A CA 1
ATOM 752 C C . ILE A 1 102 ? 2.104 1.750 -16.531 1.00 89.00 102 ILE A C 1
ATOM 754 O O . ILE A 1 102 ? 2.942 2.303 -17.240 1.00 89.00 102 ILE A O 1
ATOM 758 N N . ALA A 1 103 ? 2.094 0.429 -16.333 1.00 88.69 103 ALA A N 1
ATOM 759 C CA . ALA A 1 103 ? 3.047 -0.477 -16.971 1.00 88.69 103 ALA A CA 1
ATOM 760 C C . ALA A 1 103 ? 2.914 -0.454 -18.501 1.00 88.69 103 ALA A C 1
ATOM 762 O O . ALA A 1 103 ? 3.920 -0.412 -19.205 1.00 88.69 103 ALA A O 1
ATOM 763 N N . PHE A 1 104 ? 1.688 -0.409 -19.022 1.00 89.25 104 PHE A N 1
ATOM 764 C CA . PHE A 1 104 ? 1.441 -0.300 -20.456 1.00 89.25 104 PHE A CA 1
ATOM 765 C C . PHE A 1 104 ? 1.983 1.020 -21.019 1.00 89.25 104 PHE A C 1
ATOM 767 O O . PHE A 1 104 ? 2.769 1.015 -21.963 1.00 89.25 104 PHE A O 1
ATOM 774 N N . ILE A 1 105 ? 1.654 2.150 -20.384 1.00 87.12 105 ILE A N 1
ATOM 775 C CA . ILE A 1 105 ? 2.167 3.469 -20.781 1.00 87.12 105 ILE A CA 1
ATOM 776 C C . ILE A 1 105 ? 3.702 3.486 -20.697 1.00 87.12 105 ILE A C 1
ATOM 778 O O . ILE A 1 105 ? 4.344 4.058 -21.576 1.00 87.12 105 ILE A O 1
ATOM 782 N N . ARG A 1 106 ? 4.303 2.817 -19.701 1.00 84.69 106 ARG A N 1
ATOM 783 C CA . ARG A 1 106 ? 5.763 2.697 -19.571 1.00 84.69 106 ARG A CA 1
ATOM 784 C C . ARG A 1 106 ? 6.382 2.038 -20.785 1.00 84.69 106 ARG A C 1
ATOM 786 O O . ARG A 1 106 ? 7.369 2.557 -21.300 1.00 84.69 106 ARG A O 1
ATOM 793 N N . VAL A 1 107 ? 5.819 0.920 -21.233 1.00 84.75 107 VAL A N 1
ATOM 794 C CA . VAL A 1 107 ? 6.321 0.200 -22.408 1.00 84.75 107 VAL A CA 1
ATOM 795 C C . VAL A 1 107 ? 6.248 1.096 -23.645 1.00 84.75 107 VAL A C 1
ATOM 797 O O . VAL A 1 107 ? 7.259 1.266 -24.319 1.00 84.75 107 VAL A O 1
ATOM 800 N N . LEU A 1 108 ? 5.111 1.759 -23.881 1.00 83.12 108 LEU A N 1
ATOM 801 C CA . LEU A 1 108 ? 4.934 2.649 -25.036 1.00 83.12 108 LEU A CA 1
ATOM 802 C C . LEU A 1 108 ? 5.883 3.855 -24.998 1.00 83.12 108 LEU A C 1
ATOM 804 O O . LEU A 1 108 ? 6.489 4.227 -25.998 1.00 83.12 108 LEU A O 1
ATOM 808 N N . ALA A 1 109 ? 6.017 4.494 -23.842 1.00 78.69 109 ALA A N 1
ATOM 809 C CA . ALA A 1 109 ? 6.800 5.714 -23.724 1.00 78.69 109 ALA A CA 1
ATOM 810 C C . ALA A 1 109 ? 8.307 5.461 -23.631 1.00 78.69 109 ALA A C 1
ATOM 812 O O . ALA A 1 109 ? 9.077 6.349 -23.986 1.00 78.69 109 ALA A O 1
ATOM 813 N N . THR A 1 110 ? 8.739 4.278 -23.184 1.00 76.06 110 THR A N 1
ATOM 814 C CA . THR A 1 110 ? 10.161 3.897 -23.225 1.00 76.06 110 THR A CA 1
ATOM 815 C C . THR A 1 110 ? 10.647 3.771 -24.670 1.00 76.06 110 THR A C 1
ATOM 817 O O . THR A 1 110 ? 11.793 4.121 -24.945 1.00 76.06 110 THR A O 1
ATOM 820 N N . ASP A 1 111 ? 9.763 3.372 -25.589 1.00 70.06 111 ASP A N 1
ATOM 821 C CA . ASP A 1 111 ? 10.048 3.290 -27.026 1.00 70.06 111 ASP A CA 1
ATOM 822 C C . ASP A 1 111 ? 10.210 4.680 -27.674 1.00 70.06 111 ASP A C 1
ATOM 824 O O . ASP A 1 111 ? 11.069 4.880 -28.530 1.00 70.06 111 ASP A O 1
ATOM 828 N N . LEU A 1 112 ? 9.430 5.679 -27.234 1.00 62.31 112 LEU A N 1
ATOM 829 C CA . LEU A 1 112 ? 9.466 7.034 -27.804 1.00 62.31 112 LEU A CA 1
ATOM 830 C C . LEU A 1 112 ? 10.408 8.001 -27.071 1.00 62.31 112 LEU A C 1
ATOM 832 O O . LEU A 1 112 ? 10.843 8.999 -27.648 1.00 62.31 112 LEU A O 1
ATOM 836 N N . THR A 1 113 ? 10.666 7.817 -25.775 1.00 67.38 113 THR A N 1
ATOM 837 C CA . THR A 1 113 ? 11.338 8.834 -24.951 1.00 67.38 113 THR A CA 1
ATOM 838 C C . THR A 1 113 ? 12.151 8.215 -23.817 1.00 67.38 113 THR A C 1
ATOM 840 O O . THR A 1 113 ? 11.627 7.685 -22.843 1.00 67.38 113 THR A O 1
ATOM 843 N N . LYS A 1 114 ? 13.472 8.437 -23.850 1.00 68.94 114 LYS A N 1
ATOM 844 C CA . LYS A 1 114 ? 14.435 7.981 -22.823 1.00 68.94 114 LYS A CA 1
ATOM 845 C C . LYS A 1 114 ? 14.208 8.576 -21.413 1.00 68.94 114 LYS A C 1
ATOM 847 O O . LYS A 1 114 ? 14.915 8.224 -20.476 1.00 68.94 114 LYS A O 1
ATOM 852 N N . ARG A 1 115 ? 13.247 9.499 -21.250 1.00 76.94 115 ARG A N 1
ATOM 853 C CA . ARG A 1 115 ? 12.942 10.280 -20.029 1.00 76.94 115 ARG A CA 1
ATOM 854 C C . ARG A 1 115 ? 11.571 9.946 -19.422 1.00 76.94 115 ARG A C 1
ATOM 856 O O . ARG A 1 115 ? 10.828 10.832 -19.009 1.00 76.94 115 ARG A O 1
ATOM 863 N N . TRP A 1 116 ? 11.269 8.653 -19.295 1.00 78.44 116 TRP A N 1
ATOM 864 C CA . TRP A 1 116 ? 10.057 8.132 -18.639 1.00 78.44 116 TRP A CA 1
ATOM 865 C C . TRP A 1 116 ? 9.791 8.719 -17.238 1.00 78.44 116 TRP A C 1
ATOM 867 O O . TRP A 1 116 ? 8.652 9.026 -16.898 1.00 78.44 116 TRP A O 1
ATOM 877 N N . MET A 1 117 ? 10.839 8.957 -16.440 1.00 80.94 117 MET A N 1
ATOM 878 C CA . MET A 1 117 ? 10.708 9.534 -15.090 1.00 80.94 117 MET A CA 1
ATOM 879 C C . MET A 1 117 ? 10.006 10.899 -15.063 1.00 80.94 117 MET A C 1
ATOM 881 O O . MET A 1 117 ? 9.290 11.185 -14.106 1.00 80.94 117 MET A O 1
ATOM 885 N N . MET A 1 118 ? 10.164 11.732 -16.100 1.00 84.69 118 MET A N 1
ATOM 886 C CA . MET A 1 118 ? 9.451 13.016 -16.174 1.00 84.69 118 MET A CA 1
ATOM 887 C C . MET A 1 118 ? 7.948 12.811 -16.367 1.00 84.69 118 MET A C 1
ATOM 889 O O . MET A 1 118 ? 7.151 13.494 -15.728 1.00 84.69 118 MET A O 1
ATOM 893 N N . ILE A 1 119 ? 7.563 11.843 -17.201 1.00 85.19 119 ILE A N 1
ATOM 894 C CA . ILE A 1 119 ? 6.158 11.502 -17.457 1.00 85.19 119 ILE A CA 1
ATOM 895 C C . ILE A 1 119 ? 5.519 10.954 -16.184 1.00 85.19 119 ILE A C 1
ATOM 897 O O . ILE A 1 119 ? 4.418 11.361 -15.824 1.00 85.19 119 ILE A O 1
ATOM 901 N N . LEU A 1 120 ? 6.233 10.087 -15.463 1.00 86.69 120 LEU A N 1
ATOM 902 C CA . LEU A 1 120 ? 5.755 9.534 -14.202 1.00 86.69 120 LEU A CA 1
ATOM 903 C C . LEU A 1 120 ? 5.514 10.623 -13.149 1.00 86.69 120 LEU A C 1
ATOM 905 O O . LEU A 1 120 ? 4.457 10.635 -12.523 1.00 86.69 120 LEU A O 1
ATOM 909 N N . GLY A 1 121 ? 6.459 11.553 -12.976 1.00 88.00 121 GLY A N 1
ATOM 910 C CA . GLY A 1 121 ? 6.304 12.668 -12.037 1.00 88.00 121 GLY A CA 1
ATOM 911 C C . GLY A 1 121 ? 5.142 13.592 -12.407 1.00 88.00 121 GLY A C 1
ATOM 912 O O . GLY A 1 121 ? 4.358 13.980 -11.543 1.00 88.00 121 GLY A O 1
ATOM 913 N N . LEU A 1 122 ? 4.975 13.884 -13.699 1.00 88.38 122 LEU A N 1
ATOM 914 C CA . LEU A 1 122 ? 3.850 14.678 -14.186 1.00 88.38 122 LEU A CA 1
ATOM 915 C C . LEU A 1 122 ? 2.514 13.961 -13.938 1.00 88.38 122 LEU A C 1
ATOM 917 O O . LEU A 1 122 ? 1.580 14.563 -13.415 1.00 88.38 122 LEU A O 1
ATOM 921 N N . MET A 1 123 ? 2.443 12.662 -14.239 1.00 86.50 123 MET A N 1
ATOM 922 C CA . MET A 1 123 ? 1.269 11.829 -13.973 1.00 86.50 123 MET A CA 1
ATOM 923 C C . MET A 1 123 ? 0.945 11.766 -12.478 1.00 86.50 123 MET A C 1
ATOM 925 O O . MET A 1 123 ? -0.227 11.788 -12.116 1.00 86.50 123 MET A O 1
ATOM 929 N N . TYR A 1 124 ? 1.960 11.762 -11.611 1.00 86.38 124 TYR A N 1
ATOM 930 C CA . TYR A 1 124 ? 1.779 11.848 -10.165 1.00 86.3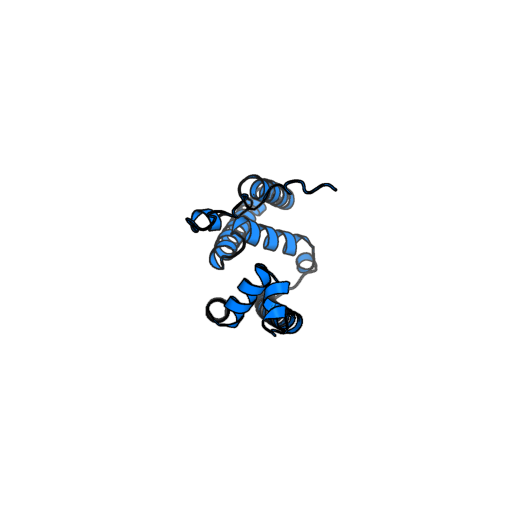8 124 TYR A CA 1
ATOM 931 C C . TYR A 1 124 ? 1.128 13.167 -9.746 1.00 86.38 124 TYR A C 1
ATOM 933 O O . TYR A 1 124 ? 0.123 13.153 -9.041 1.00 86.38 124 TYR A O 1
ATOM 941 N N . ILE A 1 125 ? 1.639 14.302 -10.231 1.00 88.69 125 ILE A N 1
ATOM 942 C CA . ILE A 1 125 ? 1.057 15.622 -9.949 1.00 88.69 125 ILE A CA 1
ATOM 943 C C . ILE A 1 125 ? -0.401 15.681 -10.423 1.00 88.69 125 ILE A C 1
ATOM 945 O O . ILE A 1 125 ? -1.281 16.073 -9.659 1.00 88.69 125 ILE A O 1
ATOM 949 N N . PHE A 1 126 ? -0.680 15.239 -11.651 1.00 87.00 126 PHE A N 1
ATOM 950 C CA . PHE A 1 126 ? -2.046 15.215 -12.177 1.00 87.00 126 PHE A CA 1
ATOM 951 C C . PHE A 1 126 ? -2.969 14.290 -11.381 1.00 87.00 126 PHE A C 1
ATOM 953 O O . PHE A 1 126 ? -4.095 14.681 -11.087 1.00 87.00 126 PHE A O 1
ATOM 960 N N . ALA A 1 127 ? -2.507 13.097 -11.002 1.00 82.06 127 ALA A N 1
ATOM 961 C CA . ALA A 1 127 ? -3.295 12.162 -10.203 1.00 82.06 127 ALA A CA 1
ATOM 962 C C . ALA A 1 127 ? -3.679 12.763 -8.843 1.00 82.06 127 ALA A C 1
ATOM 964 O O . ALA A 1 127 ? -4.839 12.675 -8.441 1.00 82.06 127 ALA A O 1
ATOM 965 N N . VAL A 1 128 ? -2.728 13.426 -8.175 1.00 81.81 128 VAL A N 1
ATOM 966 C CA . VAL A 1 128 ? -2.949 14.099 -6.886 1.00 81.81 128 VAL A CA 1
ATOM 967 C C . VAL A 1 128 ? -3.946 15.249 -7.010 1.00 81.81 128 VAL A C 1
ATOM 969 O O . VAL A 1 128 ? -4.819 15.388 -6.155 1.00 81.81 128 VAL A O 1
ATOM 972 N N . LEU A 1 129 ? -3.823 16.068 -8.057 1.00 81.00 129 LEU A N 1
ATOM 973 C CA . LEU A 1 129 ? -4.649 17.266 -8.231 1.00 81.00 129 LEU A CA 1
ATOM 974 C C . LEU A 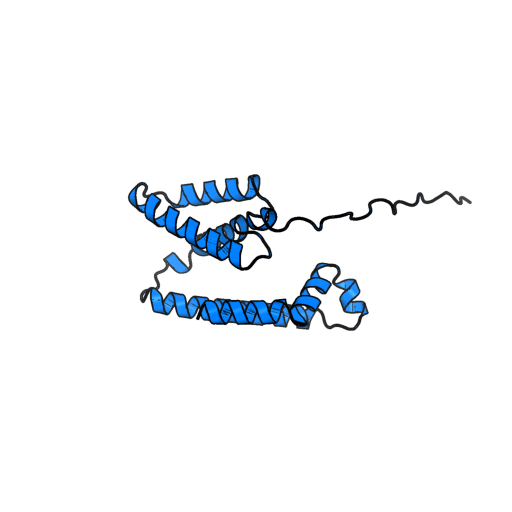1 129 ? -6.065 16.955 -8.722 1.00 81.00 129 LEU A C 1
ATOM 976 O O . LEU A 1 129 ? -7.012 17.619 -8.306 1.00 81.00 129 LEU A O 1
ATOM 980 N N . LEU A 1 130 ? -6.220 15.977 -9.616 1.00 72.75 130 LEU A N 1
ATOM 981 C CA . LEU A 1 130 ? -7.505 15.696 -10.256 1.00 72.75 130 LEU A CA 1
ATOM 982 C C . LEU A 1 130 ? -8.391 14.770 -9.418 1.00 72.75 130 LEU A C 1
ATOM 984 O O . LEU A 1 130 ? -9.613 14.903 -9.470 1.00 72.75 130 LEU A O 1
ATOM 988 N N . ILE A 1 131 ? -7.810 13.806 -8.691 1.00 67.75 131 ILE A N 1
ATOM 989 C CA . ILE A 1 131 ? -8.589 12.747 -8.033 1.00 67.75 131 ILE A CA 1
ATOM 990 C C . ILE A 1 131 ? -7.967 12.367 -6.674 1.00 67.75 131 ILE A C 1
ATOM 992 O O . ILE A 1 131 ? -7.338 11.312 -6.559 1.00 67.75 131 ILE A O 1
ATOM 996 N N . PRO A 1 132 ? -8.174 13.169 -5.609 1.00 64.62 132 PRO A N 1
ATOM 997 C CA . PRO A 1 132 ? -7.593 12.901 -4.288 1.00 64.62 132 PRO A CA 1
ATOM 998 C C . PRO A 1 132 ? -8.051 11.566 -3.673 1.00 64.62 132 PRO A C 1
ATOM 1000 O O . PRO A 1 132 ? -7.325 10.972 -2.879 1.00 64.62 132 PRO A O 1
ATOM 1003 N N . ASP A 1 133 ? -9.221 11.057 -4.077 1.00 67.19 133 ASP A N 1
ATOM 1004 C CA . ASP A 1 133 ? -9.761 9.762 -3.634 1.00 67.19 133 ASP A CA 1
ATOM 1005 C C . ASP A 1 133 ? -9.493 8.594 -4.624 1.00 67.19 133 ASP A C 1
ATOM 1007 O O . ASP A 1 133 ? -9.857 7.446 -4.347 1.00 67.19 133 ASP A O 1
ATOM 1011 N N . GLY A 1 134 ? -8.848 8.866 -5.767 1.00 72.31 134 GLY A N 1
ATOM 1012 C CA . GLY A 1 134 ? -8.581 7.936 -6.877 1.00 72.31 134 GLY A CA 1
ATOM 1013 C C . GLY A 1 134 ? -9.805 7.464 -7.683 1.00 72.31 134 GLY A C 1
ATOM 1014 O O . GLY A 1 134 ? -10.958 7.715 -7.330 1.00 72.31 134 GLY A O 1
ATOM 1015 N N . ILE A 1 135 ? -9.560 6.759 -8.797 1.00 69.06 135 ILE A N 1
ATOM 1016 C CA . ILE A 1 135 ? -10.583 6.340 -9.785 1.00 69.06 135 ILE A CA 1
ATOM 1017 C C . ILE A 1 135 ? -11.658 5.447 -9.153 1.00 69.06 135 ILE A C 1
ATOM 1019 O O . ILE A 1 135 ? -12.828 5.499 -9.535 1.00 69.06 135 ILE A O 1
ATOM 1023 N N . ALA A 1 136 ? -11.300 4.653 -8.144 1.00 63.12 136 ALA A N 1
ATOM 1024 C CA . ALA A 1 136 ? -12.264 3.821 -7.439 1.00 63.12 136 ALA A CA 1
ATOM 1025 C C . ALA A 1 136 ? -13.345 4.603 -6.668 1.00 63.12 136 ALA A C 1
ATOM 1027 O O . ALA A 1 136 ? -14.387 4.020 -6.347 1.00 63.12 136 ALA A O 1
ATOM 1028 N N . SER A 1 137 ? -13.151 5.898 -6.383 1.00 59.50 137 SER A N 1
ATOM 1029 C CA . SER A 1 137 ? -14.185 6.722 -5.741 1.00 59.50 137 SER A CA 1
ATOM 1030 C C . SER A 1 137 ? -15.404 6.923 -6.654 1.00 59.50 137 SER A C 1
ATOM 1032 O O . SER A 1 137 ? -16.533 6.955 -6.164 1.00 59.50 137 SER A O 1
ATOM 1034 N N . LEU A 1 138 ? -15.201 6.914 -7.979 1.00 61.25 138 LEU A N 1
ATOM 1035 C CA . LEU A 1 138 ? -16.264 7.059 -8.981 1.00 61.25 138 LEU A CA 1
ATOM 1036 C C . LEU A 1 138 ? -17.247 5.878 -8.968 1.00 61.25 138 LEU A C 1
ATOM 1038 O O . LEU A 1 138 ? -18.439 6.055 -9.207 1.00 61.25 138 LEU A O 1
ATOM 1042 N N . PHE A 1 139 ? -16.769 4.676 -8.632 1.00 61.72 139 PHE A N 1
ATOM 1043 C CA . PHE A 1 139 ? -17.614 3.484 -8.504 1.00 61.72 139 PHE A CA 1
ATOM 1044 C C . PHE A 1 139 ? -18.252 3.349 -7.121 1.00 61.72 139 PHE A C 1
ATOM 1046 O O . PHE A 1 139 ? -19.310 2.730 -6.977 1.00 61.72 139 PHE A O 1
ATOM 1053 N N . LYS A 1 140 ? -17.664 3.960 -6.088 1.00 57.16 140 LYS A N 1
ATOM 1054 C CA . LYS A 1 140 ? -18.224 3.955 -4.737 1.00 57.16 140 LYS A CA 1
ATOM 1055 C C . LYS A 1 140 ? -19.204 5.115 -4.563 1.00 57.16 140 LYS A C 1
ATOM 1057 O O . LYS A 1 140 ? -18.996 6.029 -3.768 1.00 57.16 140 LYS A O 1
ATOM 1062 N N . ARG A 1 141 ? -20.329 5.042 -5.280 1.00 49.41 141 ARG A N 1
ATOM 1063 C CA . ARG A 1 141 ? -21.474 5.930 -5.058 1.00 49.41 141 ARG A CA 1
ATOM 1064 C C . ARG A 1 141 ? -21.955 5.788 -3.605 1.00 49.41 141 ARG A C 1
ATOM 1066 O O . ARG A 1 141 ? -22.507 4.759 -3.229 1.00 49.41 141 ARG A O 1
ATOM 1073 N N . ARG A 1 142 ? -21.795 6.877 -2.842 1.00 60.19 142 ARG A N 1
ATOM 1074 C CA . ARG A 1 142 ? -22.519 7.232 -1.604 1.00 60.19 142 ARG A CA 1
ATOM 1075 C C . ARG A 1 142 ? -22.143 6.457 -0.326 1.00 60.19 142 ARG A C 1
ATOM 1077 O O . ARG A 1 142 ? -22.635 5.365 -0.076 1.00 60.19 142 ARG A O 1
ATOM 1084 N N . ARG A 1 143 ? -21.346 7.107 0.534 1.00 49.69 143 ARG A N 1
ATOM 1085 C CA . ARG A 1 143 ? -21.551 7.249 2.000 1.00 49.69 143 ARG A CA 1
ATOM 1086 C C . ARG A 1 143 ? -20.536 8.261 2.567 1.00 49.69 143 ARG A C 1
ATOM 1088 O O . ARG A 1 143 ? -19.632 7.918 3.320 1.00 49.69 143 ARG A O 1
ATOM 1095 N N . ARG A 1 144 ? -20.690 9.523 2.169 1.00 46.59 144 ARG A N 1
ATOM 1096 C CA . ARG A 1 144 ? -20.435 10.677 3.039 1.00 46.59 144 ARG A CA 1
ATOM 1097 C C . ARG A 1 144 ? -21.776 11.394 3.132 1.00 46.59 144 ARG A C 1
ATOM 1099 O O . ARG A 1 144 ? -22.076 12.249 2.311 1.00 46.59 144 ARG A O 1
ATOM 1106 N N . THR A 1 145 ? -22.620 10.931 4.042 1.00 48.09 145 THR A N 1
ATOM 1107 C CA . THR A 1 145 ? -23.672 11.777 4.594 1.00 48.09 145 THR A CA 1
ATOM 1108 C C . THR A 1 145 ? -23.139 12.146 5.969 1.00 48.09 145 THR A C 1
ATOM 1110 O O . THR A 1 145 ? -22.900 11.249 6.773 1.00 48.09 145 THR A O 1
ATOM 1113 N N . GLU A 1 146 ? -22.846 13.436 6.133 1.00 53.50 146 GLU A N 1
ATOM 1114 C CA . GLU A 1 146 ? -23.100 14.161 7.380 1.00 53.50 146 GLU A CA 1
ATOM 1115 C C . GLU A 1 146 ? -22.260 13.720 8.589 1.00 53.50 146 GLU A C 1
ATOM 1117 O O . GLU A 1 146 ? -22.644 12.872 9.390 1.00 53.50 146 GLU A O 1
ATOM 1122 N N . VAL A 1 147 ? -21.082 14.339 8.727 1.00 49.66 147 VAL A N 1
ATOM 1123 C CA . VAL A 1 147 ? -20.570 14.647 10.066 1.00 49.66 147 VAL A CA 1
ATOM 1124 C C . VAL A 1 147 ? -21.266 15.944 10.450 1.00 49.66 147 VAL A C 1
ATOM 1126 O O . VAL A 1 147 ? -20.858 17.019 10.030 1.00 49.66 147 VAL A O 1
ATOM 1129 N N . ASP A 1 148 ? -22.397 15.742 11.116 1.00 45.88 148 ASP A N 1
ATOM 1130 C CA . ASP A 1 148 ? -23.143 16.665 11.959 1.00 45.88 148 ASP A CA 1
ATOM 1131 C C . ASP A 1 148 ? -22.225 17.721 12.599 1.00 45.88 148 ASP A C 1
ATOM 1133 O O . ASP A 1 148 ? -21.442 17.439 13.507 1.00 45.88 148 ASP A O 1
ATOM 1137 N N . GLU A 1 149 ? -22.301 18.930 12.051 1.00 52.09 149 GLU A N 1
ATOM 1138 C CA . GLU A 1 149 ? -21.627 20.144 12.509 1.00 52.09 149 GLU A CA 1
ATOM 1139 C C . GLU A 1 149 ? -22.632 20.999 13.308 1.00 52.09 149 GLU A C 1
ATOM 1141 O O . GLU A 1 149 ? -22.667 22.219 13.177 1.00 52.09 149 GLU A O 1
ATOM 1146 N N . THR A 1 150 ? -23.495 20.360 14.116 1.00 54.88 150 THR A N 1
ATOM 1147 C CA . THR A 1 150 ? -24.509 21.048 14.942 1.00 54.88 150 THR A CA 1
ATOM 1148 C C . THR A 1 150 ? -24.422 20.797 16.451 1.00 54.88 150 THR A C 1
ATOM 1150 O O . THR A 1 150 ? -25.338 21.160 17.180 1.00 54.88 150 THR A O 1
ATOM 1153 N N . SER A 1 151 ? -23.297 20.301 16.977 1.00 50.28 151 SER A N 1
ATOM 1154 C CA . SER A 1 151 ? -23.056 20.265 18.435 1.00 50.28 151 SER A CA 1
ATOM 1155 C C . SER A 1 151 ? -22.134 21.387 18.941 1.00 50.28 151 SER A C 1
ATOM 1157 O O . SER A 1 151 ? -21.403 21.198 19.913 1.00 50.28 151 SER A O 1
ATOM 1159 N N . HIS A 1 152 ? -22.155 22.557 18.291 1.00 50.78 152 HIS A N 1
ATOM 1160 C CA . HIS A 1 152 ? -21.834 23.819 18.963 1.00 50.78 152 HIS A CA 1
ATOM 1161 C C . HIS A 1 152 ? -23.091 24.281 19.697 1.00 50.78 152 HIS A C 1
ATOM 1163 O O . HIS A 1 152 ? -23.822 25.153 19.236 1.00 50.78 152 HIS A O 1
ATOM 1169 N N . GLU A 1 153 ? -23.357 23.651 20.836 1.00 59.06 153 GLU A N 1
ATOM 1170 C CA . GLU A 1 153 ? -24.230 24.252 21.833 1.00 59.06 153 GLU A CA 1
ATOM 1171 C C . GLU A 1 153 ? -23.500 25.509 22.350 1.00 59.06 153 GLU A C 1
ATOM 1173 O O . GLU A 1 153 ? -22.334 25.405 22.761 1.00 59.06 153 GLU A O 1
ATOM 1178 N N . PRO A 1 154 ? -24.095 26.712 22.251 1.00 56.06 154 PRO A N 1
ATOM 1179 C CA . PRO A 1 154 ? -23.524 27.900 22.861 1.00 56.06 154 PRO A CA 1
ATOM 1180 C C . PRO A 1 154 ? -23.479 27.654 24.363 1.00 56.06 154 PRO A C 1
ATOM 1182 O O . PRO A 1 154 ? -24.477 27.261 24.961 1.00 56.06 154 PRO A O 1
ATOM 1185 N N . ILE A 1 155 ? -22.317 27.875 24.972 1.00 62.03 155 ILE A N 1
ATOM 1186 C CA . ILE A 1 155 ? -22.186 27.900 26.424 1.00 62.03 155 ILE A CA 1
ATOM 1187 C C . ILE A 1 155 ? -22.932 29.159 26.880 1.00 62.03 155 ILE A C 1
ATOM 1189 O O . ILE A 1 155 ? -22.356 30.245 26.947 1.00 62.03 155 ILE A O 1
ATOM 1193 N N . GLU A 1 156 ? -24.241 29.016 27.082 1.00 60.78 156 GLU A N 1
ATOM 1194 C CA . GLU A 1 156 ? -25.115 30.002 27.701 1.00 60.78 156 GLU A CA 1
ATOM 1195 C C . GLU A 1 156 ? -24.668 30.149 29.158 1.00 60.78 156 GLU A C 1
ATOM 1197 O O . GLU A 1 156 ? -24.976 29.354 30.041 1.00 60.78 156 GLU A O 1
ATOM 1202 N N . GLU A 1 157 ? -23.743 31.088 29.330 1.00 62.38 157 GLU A N 1
ATOM 1203 C CA . GLU A 1 157 ? -23.843 32.179 30.288 1.00 62.38 157 GLU A CA 1
ATOM 1204 C C . GLU A 1 157 ? -24.612 31.845 31.576 1.00 62.38 157 GLU A C 1
ATOM 1206 O O . GLU A 1 157 ? -25.794 32.136 31.729 1.00 62.38 157 GLU A O 1
ATOM 1211 N N . VAL A 1 158 ? -23.890 31.314 32.563 1.00 61.38 158 VAL A N 1
ATOM 1212 C CA . VAL A 1 158 ? -24.228 31.550 33.968 1.00 61.38 158 VAL A CA 1
ATOM 1213 C C . VAL A 1 158 ? -23.005 32.158 34.641 1.00 61.38 158 VAL A C 1
ATOM 1215 O O . VAL A 1 158 ? -22.069 31.477 35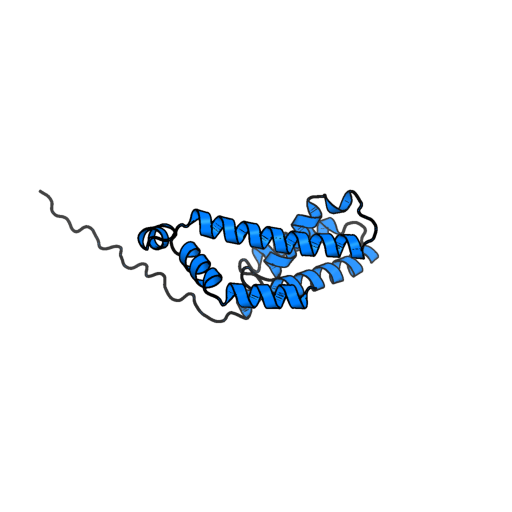.051 1.00 61.38 158 VAL A O 1
ATOM 1218 N N . ASN A 1 159 ? -23.021 33.485 34.669 1.00 48.81 159 ASN A N 1
ATOM 1219 C CA . ASN A 1 159 ? -22.211 34.362 35.502 1.00 48.81 159 ASN A CA 1
ATOM 1220 C C . ASN A 1 159 ? -23.171 35.069 36.474 1.00 48.81 159 ASN A C 1
ATOM 1222 O O . ASN A 1 159 ? -24.273 35.416 36.040 1.00 48.81 159 ASN A O 1
ATOM 1226 N N . PRO A 1 160 ? -22.745 35.478 37.675 1.00 61.31 160 PRO A N 1
ATOM 1227 C CA . PRO A 1 160 ? -21.874 34.842 38.667 1.00 61.31 160 PRO A CA 1
ATOM 1228 C C . PRO A 1 160 ? -22.652 34.160 39.812 1.00 61.31 160 PRO A C 1
ATOM 1230 O O . PRO A 1 160 ? -23.852 34.462 40.005 1.00 61.31 160 PRO A O 1
#

Foldseek 3Di:
DVVVLVVVVVVCCPDPLVVLVVVCVVPVVVSVVVVDDVVVSVVVVVVSVVVSVVVVVVVVCVVVVDDDPVCVDCVVVLLQVLLDLQLFDPDPVRSVVSSVVLVVVCVVVVVVDVPVVVVSVVSSVCSCVPPRGHPVVVVPPDDPDDPDPPPPPPPPDDDD

Secondary structure (DSSP, 8-state):
-HHHHHHHHHHHHHSHHHHHHHHHHH-HHHHHHTT--HHHHHHHHHHHHHHHHHHHHHHHHHHHS---GGGSSHHHHHHHHHHHHHH-TT-SHHHHHHHHHHHHHHHHHHHH-S-HHHHHHHHHHHHHHH-TT-THHHHS--------------------

Radius of gyration: 21.31 Å; chains: 1; bounding box: 45×52×66 Å

Sequence (160 aa):
VIVIVVTLVMRLLNGPLGAQLRAIRQSELRVKSLGYNVPLLKFSAFVLSAFIVGVAGSLAATLDQFVGVNYVVWTMSAEMLLATMVGGVGTLWGPFAAGFAIAFIRVLATDLTKRWMMILGLMYIFAVLLIPDGIASLFKRRRRTEVDETSHEPIEEVNP